Protein AF-A0AAW1HSK3-F1 (afdb_monomer_lite)

Structure (mmCIF, N/CA/C/O backbone):
data_AF-A0AAW1HSK3-F1
#
_entry.id   AF-A0AAW1HSK3-F1
#
loop_
_atom_site.group_PDB
_atom_site.id
_atom_site.type_symbol
_atom_site.label_atom_id
_atom_site.label_alt_id
_atom_site.label_comp_id
_atom_site.label_asym_id
_atom_site.label_entity_id
_atom_site.label_seq_id
_atom_site.pdbx_PDB_ins_code
_atom_site.Cartn_x
_atom_site.Cartn_y
_atom_site.Cartn_z
_atom_site.occupancy
_atom_site.B_iso_or_equiv
_atom_site.auth_seq_id
_atom_site.auth_comp_id
_atom_site.auth_asym_id
_atom_site.auth_atom_id
_atom_site.pdbx_PDB_model_num
ATOM 1 N N . MET A 1 1 ? 40.757 -7.720 -53.511 1.00 40.62 1 MET A N 1
ATOM 2 C CA . MET A 1 1 ? 40.600 -8.473 -52.245 1.00 40.62 1 MET A CA 1
ATOM 3 C C . MET A 1 1 ? 39.379 -7.943 -51.500 1.00 40.62 1 MET A C 1
ATOM 5 O O . MET A 1 1 ? 39.340 -6.757 -51.218 1.00 40.62 1 MET A O 1
ATOM 9 N N . LYS A 1 2 ? 38.355 -8.772 -51.251 1.00 39.72 2 LYS A N 1
ATOM 10 C CA . LYS A 1 2 ? 37.168 -8.410 -50.451 1.00 39.72 2 LYS A CA 1
ATOM 11 C C . LYS A 1 2 ?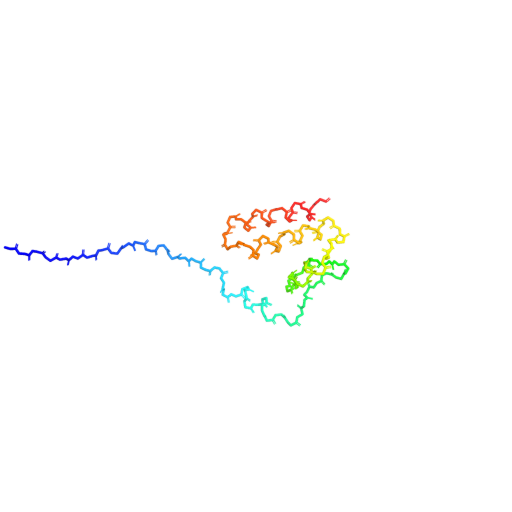 37.188 -9.265 -49.183 1.00 39.72 2 LYS A C 1
ATOM 13 O O . LYS A 1 2 ? 36.952 -10.469 -49.259 1.00 39.72 2 LYS A O 1
ATOM 18 N N . THR A 1 3 ? 37.551 -8.679 -48.047 1.00 41.81 3 THR A N 1
ATOM 19 C CA . THR A 1 3 ? 37.656 -9.381 -46.759 1.00 41.81 3 THR A CA 1
ATOM 20 C C . THR A 1 3 ? 36.347 -9.313 -45.967 1.00 41.81 3 THR A C 1
ATOM 22 O O . THR A 1 3 ? 35.602 -8.338 -45.994 1.00 41.81 3 THR A O 1
ATOM 25 N N . LYS A 1 4 ? 36.048 -10.451 -45.336 1.00 39.91 4 LYS A N 1
ATOM 26 C CA . LYS A 1 4 ? 34.771 -10.904 -44.775 1.00 39.91 4 LYS A CA 1
ATOM 27 C C . LYS A 1 4 ? 34.327 -10.138 -43.520 1.00 39.91 4 LYS A C 1
ATOM 29 O O . LYS A 1 4 ? 35.131 -9.842 -42.644 1.00 39.91 4 LYS A O 1
ATOM 34 N N . ARG A 1 5 ? 33.004 -9.971 -43.387 1.00 45.84 5 ARG A N 1
ATOM 35 C CA . ARG A 1 5 ? 32.290 -9.664 -42.134 1.00 45.84 5 ARG A CA 1
ATOM 36 C C . ARG A 1 5 ? 32.607 -10.708 -41.052 1.00 45.84 5 ARG A C 1
ATOM 38 O O . ARG A 1 5 ? 32.494 -11.901 -41.328 1.00 45.84 5 ARG A O 1
ATOM 45 N N . LYS A 1 6 ? 32.837 -10.266 -39.812 1.00 35.72 6 LYS A N 1
ATOM 46 C CA . LYS A 1 6 ? 32.445 -10.999 -38.595 1.00 35.72 6 LYS A CA 1
ATOM 47 C C . LYS A 1 6 ? 31.953 -10.016 -37.533 1.00 35.72 6 LYS A C 1
ATOM 49 O O . LYS A 1 6 ? 32.711 -9.235 -36.975 1.00 35.72 6 LYS A O 1
ATOM 54 N N . SER A 1 7 ? 30.649 -10.078 -37.297 1.00 44.81 7 SER A N 1
ATOM 55 C CA . SER A 1 7 ? 29.938 -9.522 -36.153 1.00 44.81 7 SER A CA 1
ATOM 56 C C . SER A 1 7 ? 30.423 -10.185 -34.864 1.00 44.81 7 SER A C 1
ATOM 58 O O . SER A 1 7 ? 30.313 -11.406 -34.741 1.00 44.81 7 SER A O 1
ATOM 60 N N . VAL A 1 8 ? 30.897 -9.411 -33.888 1.00 48.22 8 VAL A N 1
ATOM 61 C CA . VAL A 1 8 ? 31.197 -9.928 -32.546 1.00 48.22 8 VAL A CA 1
ATOM 62 C C . VAL A 1 8 ? 30.303 -9.226 -31.529 1.00 48.22 8 VAL A C 1
ATOM 64 O O . VAL A 1 8 ? 30.607 -8.166 -31.000 1.00 48.22 8 VAL A O 1
ATOM 67 N N . SER A 1 9 ? 29.133 -9.846 -31.366 1.00 40.38 9 SER A N 1
ATOM 68 C CA . SER A 1 9 ? 28.380 -10.049 -30.127 1.00 40.38 9 SER A CA 1
ATOM 69 C C . SER A 1 9 ? 28.509 -8.975 -29.039 1.00 40.38 9 SER A C 1
ATOM 71 O O . SER A 1 9 ? 29.344 -9.074 -28.140 1.00 40.38 9 SER A O 1
ATOM 73 N N . SER A 1 10 ? 27.582 -8.009 -29.046 1.00 40.16 10 SER A N 1
ATOM 74 C CA . SER A 1 10 ? 27.277 -7.188 -27.873 1.00 40.16 10 SER A CA 1
ATOM 75 C C . SER A 1 10 ? 27.006 -8.087 -26.667 1.00 40.16 10 SER A C 1
ATOM 77 O O . SER A 1 10 ? 26.116 -8.940 -26.689 1.00 40.16 10 SER A O 1
ATOM 79 N N . ASN A 1 11 ? 27.787 -7.875 -25.616 1.00 44.34 11 ASN A N 1
ATOM 80 C CA . ASN A 1 11 ? 27.719 -8.566 -24.340 1.00 44.34 11 ASN A CA 1
ATOM 81 C C . ASN A 1 11 ? 26.358 -8.273 -23.670 1.00 44.34 11 ASN A C 1
ATOM 83 O O . ASN A 1 11 ? 26.198 -7.298 -22.932 1.00 44.34 11 ASN A O 1
ATOM 87 N N . LYS A 1 12 ? 25.324 -9.064 -23.993 1.00 43.94 12 LYS A N 1
ATOM 88 C CA . LYS A 1 12 ? 24.001 -8.974 -23.363 1.00 43.94 12 LYS A CA 1
ATOM 89 C C . LYS A 1 12 ? 24.137 -9.451 -21.918 1.00 43.94 12 LYS A C 1
ATOM 91 O O . LYS A 1 12 ? 23.992 -10.638 -21.645 1.00 43.94 12 LYS A O 1
ATOM 96 N N . LYS A 1 13 ? 24.384 -8.517 -20.989 1.00 40.78 13 LYS A N 1
ATOM 97 C CA . LYS A 1 13 ? 24.178 -8.732 -19.549 1.00 40.78 13 LYS A CA 1
ATOM 98 C C . LYS A 1 13 ? 22.808 -9.385 -19.360 1.00 40.78 13 LYS A C 1
ATOM 100 O O . LYS A 1 13 ? 21.776 -8.792 -19.677 1.00 40.78 13 LYS A O 1
ATOM 105 N N . LEU A 1 14 ? 22.826 -10.630 -18.895 1.00 53.91 14 LEU A N 1
ATOM 106 C CA . LEU A 1 14 ? 21.654 -11.441 -18.611 1.00 53.91 14 LEU A CA 1
ATOM 107 C C . LEU A 1 14 ? 20.726 -10.649 -17.679 1.00 53.91 14 LEU A C 1
ATOM 109 O O . LEU A 1 14 ? 21.061 -10.411 -16.518 1.00 53.91 14 LEU A O 1
ATOM 113 N N . LYS A 1 15 ? 19.570 -10.204 -18.190 1.00 49.44 15 LYS A N 1
ATOM 114 C CA . LYS A 1 15 ? 18.499 -9.631 -17.365 1.00 49.44 15 LYS A CA 1
ATOM 115 C C . LYS A 1 15 ? 18.053 -10.721 -16.391 1.00 49.44 15 LYS A C 1
ATOM 117 O O . LYS A 1 15 ? 17.251 -11.577 -16.760 1.00 49.44 15 LYS A O 1
ATOM 122 N N . ARG A 1 16 ?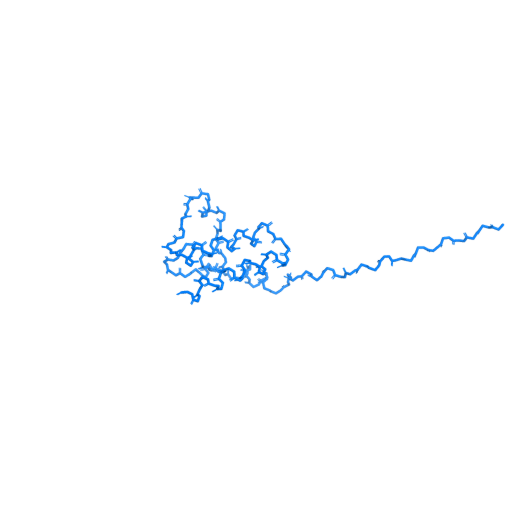 18.579 -10.707 -15.164 1.00 54.84 16 ARG A N 1
ATOM 123 C CA . ARG A 1 16 ? 18.111 -11.566 -14.071 1.00 54.84 16 ARG A CA 1
ATOM 124 C C . ARG A 1 16 ? 16.668 -11.164 -13.763 1.00 54.84 16 ARG A C 1
ATOM 126 O O . ARG A 1 16 ? 16.417 -10.203 -13.047 1.00 54.84 16 ARG A O 1
ATOM 133 N N . ARG A 1 17 ? 15.710 -11.858 -14.379 1.00 59.47 17 ARG A N 1
ATOM 134 C CA . ARG A 1 17 ? 14.290 -11.765 -14.034 1.00 59.47 17 ARG A CA 1
ATOM 135 C C . ARG A 1 17 ? 14.111 -12.468 -12.690 1.00 59.47 17 ARG A C 1
ATOM 137 O O . ARG A 1 17 ? 14.134 -13.692 -12.637 1.00 59.47 17 ARG A O 1
ATOM 144 N N . GLY A 1 18 ? 13.960 -11.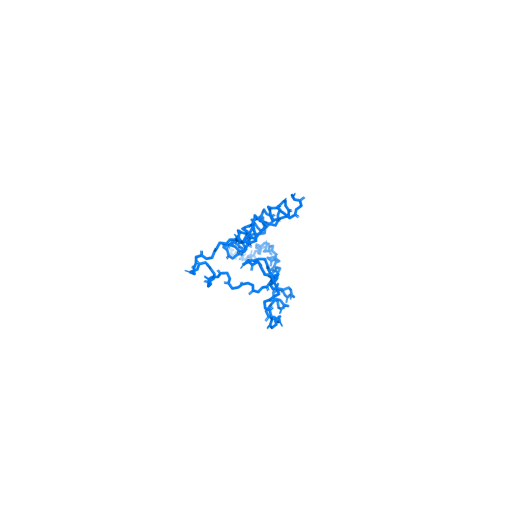708 -11.609 1.00 61.16 18 GLY A N 1
ATOM 145 C CA . GLY A 1 18 ? 13.594 -12.237 -10.291 1.00 61.16 18 GLY A CA 1
ATOM 146 C C . GLY A 1 18 ? 12.135 -12.703 -10.251 1.00 61.16 18 GLY A C 1
ATOM 147 O O . GLY A 1 18 ? 11.323 -12.097 -9.569 1.00 61.16 18 GLY A O 1
ATOM 148 N N . GLY A 1 19 ? 11.768 -13.721 -11.033 1.00 65.56 19 GLY A N 1
ATOM 149 C CA . GLY A 1 19 ? 10.365 -14.095 -11.239 1.00 65.56 19 GLY A CA 1
ATOM 150 C C . GLY A 1 19 ? 10.164 -15.571 -11.549 1.00 65.56 19 GLY A C 1
ATOM 151 O O . GLY A 1 19 ? 9.626 -15.892 -12.601 1.00 65.56 19 GLY A O 1
ATOM 152 N N . GLY A 1 20 ? 10.632 -16.460 -10.669 1.00 65.19 20 GLY A N 1
ATOM 153 C CA . GLY A 1 20 ? 10.504 -17.912 -10.869 1.00 65.19 20 GLY A CA 1
ATOM 154 C C . GLY A 1 20 ? 9.735 -18.640 -9.768 1.00 65.19 20 GLY A C 1
ATOM 155 O O . GLY A 1 20 ? 8.848 -19.433 -10.068 1.00 65.19 20 GLY A O 1
ATOM 156 N N . LEU A 1 21 ? 10.036 -18.355 -8.494 1.00 54.50 21 LEU A N 1
ATOM 157 C CA . LEU A 1 21 ? 9.427 -19.060 -7.356 1.00 54.50 21 LEU A CA 1
ATOM 158 C C . LEU A 1 21 ? 8.470 -18.182 -6.547 1.00 54.50 21 LEU A C 1
ATOM 160 O O . LEU A 1 21 ? 7.334 -18.588 -6.356 1.00 54.50 21 LEU A O 1
ATOM 164 N N . LEU A 1 22 ? 8.865 -16.969 -6.145 1.00 58.41 22 LEU A N 1
ATOM 165 C CA . LEU A 1 22 ? 7.996 -16.079 -5.354 1.00 58.41 22 LEU A CA 1
ATOM 166 C C . LEU A 1 22 ? 6.719 -15.691 -6.109 1.00 58.41 22 LEU A C 1
ATOM 168 O O . LEU A 1 22 ? 5.628 -15.805 -5.572 1.00 58.41 22 LEU A O 1
ATOM 172 N N . ASN A 1 23 ? 6.843 -15.328 -7.389 1.00 59.50 23 ASN A N 1
ATOM 173 C CA . ASN A 1 23 ? 5.694 -15.019 -8.244 1.00 59.50 23 ASN A CA 1
ATOM 174 C C . ASN A 1 23 ? 4.751 -16.227 -8.396 1.00 59.50 23 ASN A C 1
ATOM 176 O O . ASN A 1 23 ? 3.538 -16.075 -8.441 1.00 59.50 23 ASN A O 1
ATOM 180 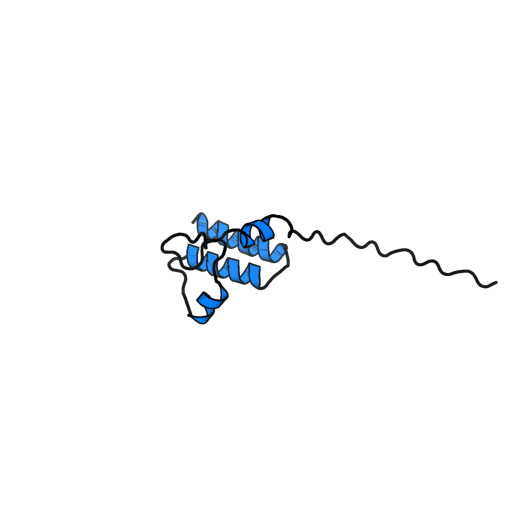N N . THR A 1 24 ? 5.311 -17.436 -8.449 1.00 60.84 24 THR A N 1
ATOM 181 C CA . THR A 1 24 ? 4.548 -18.683 -8.579 1.00 60.84 24 THR A CA 1
ATOM 182 C C . THR A 1 24 ? 3.904 -19.095 -7.254 1.00 60.84 24 THR A C 1
ATOM 184 O O . THR A 1 24 ? 2.798 -19.617 -7.277 1.00 60.84 24 THR A O 1
ATOM 187 N N . LEU A 1 25 ? 4.555 -18.838 -6.112 1.00 59.81 25 LEU A N 1
ATOM 188 C CA . LEU A 1 25 ? 3.995 -19.063 -4.776 1.00 59.81 25 LEU A CA 1
ATOM 189 C C . LEU A 1 25 ? 2.872 -18.070 -4.463 1.00 59.81 25 LEU A C 1
ATOM 191 O O . LEU A 1 25 ? 1.821 -18.500 -4.007 1.00 59.81 25 LEU A O 1
ATOM 195 N N . ILE A 1 26 ? 3.049 -16.781 -4.773 1.00 61.00 26 ILE A N 1
ATOM 196 C CA . ILE A 1 26 ? 1.997 -15.761 -4.620 1.00 61.00 26 ILE A CA 1
ATOM 197 C C . ILE A 1 26 ? 0.775 -16.134 -5.468 1.00 61.00 26 ILE A C 1
ATOM 199 O O . ILE A 1 26 ? -0.339 -16.145 -4.963 1.00 61.00 26 ILE A O 1
ATOM 203 N N . ASN A 1 27 ? 0.983 -16.538 -6.726 1.00 59.62 27 ASN A N 1
ATOM 204 C CA . ASN A 1 27 ? -0.106 -16.981 -7.603 1.00 59.62 27 ASN A CA 1
ATOM 205 C C . ASN A 1 27 ? -0.759 -18.310 -7.173 1.00 59.62 27 ASN A C 1
ATOM 207 O O . ASN A 1 27 ? -1.840 -18.630 -7.661 1.00 59.62 27 ASN A O 1
ATOM 211 N N . LYS A 1 28 ? -0.099 -19.111 -6.324 1.00 61.97 28 LYS A N 1
ATOM 212 C CA . LYS A 1 28 ? -0.601 -20.404 -5.827 1.00 61.97 28 LYS A CA 1
ATOM 213 C C . LYS A 1 28 ? -1.200 -20.333 -4.424 1.00 61.97 28 LYS A C 1
ATOM 215 O O . LYS A 1 28 ? -1.705 -21.356 -3.975 1.00 61.97 28 LYS A O 1
ATOM 220 N N . LEU A 1 29 ? -1.155 -19.190 -3.736 1.00 54.44 29 LEU A N 1
ATOM 221 C CA . LEU A 1 29 ? -1.870 -19.011 -2.473 1.00 54.44 29 LEU A CA 1
ATOM 222 C C . LEU A 1 29 ? -3.362 -18.808 -2.791 1.00 54.44 29 LEU A C 1
ATOM 224 O O . LEU A 1 29 ? -3.716 -17.788 -3.377 1.00 54.44 29 LEU A O 1
ATOM 228 N N . PRO A 1 30 ? -4.254 -19.752 -2.431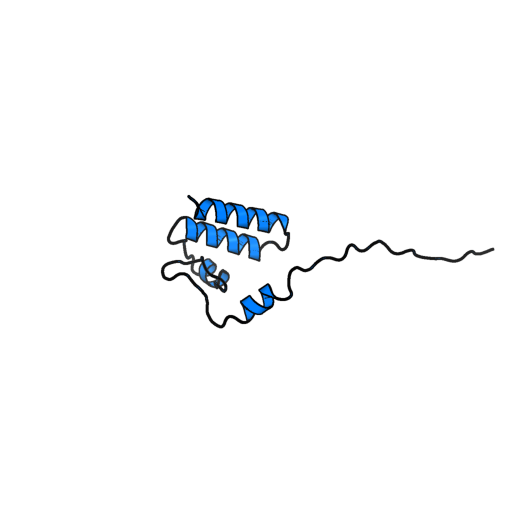 1.00 49.25 30 PRO A N 1
ATOM 229 C CA . PRO A 1 30 ? -5.684 -19.651 -2.731 1.00 49.25 30 PRO A CA 1
ATOM 230 C C . PRO A 1 30 ? -6.425 -18.682 -1.789 1.00 49.25 30 PRO A C 1
ATOM 232 O O . PRO A 1 30 ? -7.651 -18.702 -1.727 1.00 49.25 30 PRO A O 1
ATOM 235 N N . VAL A 1 31 ? -5.694 -17.861 -1.026 1.00 51.53 31 VAL A N 1
ATOM 236 C CA . VAL A 1 31 ? -6.221 -17.002 0.037 1.00 51.53 31 VAL A CA 1
ATOM 237 C C . VAL A 1 31 ? -5.486 -15.664 -0.015 1.00 51.53 31 VAL A C 1
ATOM 239 O O . VAL A 1 31 ? -4.255 -15.650 -0.039 1.00 51.53 31 VAL A O 1
ATOM 242 N N . GLU A 1 32 ? -6.222 -14.547 -0.017 1.00 54.72 32 GLU A N 1
ATOM 243 C CA . GLU A 1 32 ? -5.654 -13.253 0.381 1.00 54.72 32 GLU A CA 1
ATOM 244 C C . GLU A 1 32 ? -5.174 -13.434 1.824 1.00 54.72 32 GLU A C 1
ATOM 246 O O . GLU A 1 32 ? -6.000 -13.566 2.730 1.00 54.72 32 GLU A O 1
ATOM 251 N N . LEU A 1 33 ? -3.858 -13.507 2.056 1.00 62.91 33 LEU A N 1
ATOM 252 C CA . LEU A 1 33 ? -3.320 -13.543 3.420 1.00 62.91 33 LEU A CA 1
ATOM 253 C C . LEU A 1 33 ? -3.339 -12.112 3.949 1.00 62.91 33 LEU A C 1
ATOM 255 O O . LEU A 1 33 ? -2.320 -11.449 4.111 1.00 62.91 33 LEU A O 1
ATOM 259 N N . HIS A 1 34 ? -4.552 -11.615 4.105 1.00 67.50 34 HIS A N 1
ATOM 260 C CA . HIS A 1 34 ? -4.836 -10.269 4.525 1.00 67.50 34 HIS A CA 1
ATOM 261 C C . HIS A 1 34 ? -4.845 -10.224 6.042 1.00 67.50 34 HIS A C 1
ATOM 263 O O . HIS A 1 34 ? -5.471 -11.076 6.678 1.00 67.50 34 HIS A O 1
ATOM 269 N N . ILE A 1 35 ? -4.170 -9.241 6.633 1.00 68.25 35 ILE A N 1
ATOM 270 C CA . ILE A 1 35 ? -4.267 -9.040 8.079 1.00 68.25 35 ILE A CA 1
ATOM 271 C C . ILE A 1 35 ? -5.720 -8.627 8.384 1.00 68.25 35 ILE A C 1
ATOM 273 O O . ILE A 1 35 ? -6.209 -7.653 7.799 1.00 68.25 35 ILE A O 1
ATOM 277 N N . PRO A 1 36 ? -6.452 -9.347 9.256 1.00 72.38 36 PRO A N 1
ATOM 278 C CA . PRO A 1 36 ? -7.834 -9.003 9.562 1.00 72.38 36 PRO A CA 1
ATOM 279 C C . PRO A 1 36 ? -7.909 -7.579 10.129 1.00 72.38 36 PRO A C 1
ATOM 281 O O . PRO A 1 36 ? -7.175 -7.223 11.048 1.00 72.38 36 PRO A O 1
ATOM 284 N N . GLY A 1 37 ? -8.786 -6.757 9.549 1.00 74.75 37 GLY A N 1
ATOM 285 C CA . GLY A 1 37 ? -8.957 -5.348 9.921 1.00 74.75 37 GLY A CA 1
ATOM 286 C C . GLY A 1 37 ? -8.082 -4.350 9.155 1.00 74.75 37 GLY A C 1
ATOM 287 O O . GLY A 1 37 ? -8.257 -3.152 9.344 1.00 74.75 37 GLY A O 1
ATOM 288 N N . TYR A 1 38 ? -7.187 -4.805 8.276 1.00 78.69 38 TYR A N 1
ATOM 289 C CA . TYR A 1 38 ? -6.434 -3.939 7.363 1.00 78.69 38 TYR A CA 1
ATOM 290 C C . TYR A 1 38 ? -7.131 -3.887 6.000 1.00 78.69 38 TYR A C 1
ATOM 292 O O . TYR A 1 38 ? -8.000 -4.711 5.709 1.00 78.69 38 TYR A O 1
ATOM 300 N N . SER A 1 39 ? -6.756 -2.953 5.127 1.00 81.88 39 SER A N 1
ATOM 301 C CA . SER A 1 39 ? -7.292 -2.825 3.764 1.00 81.88 39 SER A CA 1
ATOM 302 C C . SER A 1 39 ? -6.266 -3.145 2.678 1.00 81.88 39 SER A C 1
ATOM 304 O O . SER A 1 39 ? -6.666 -3.517 1.581 1.00 81.88 39 SER A O 1
ATOM 306 N N . PHE A 1 40 ? -4.967 -3.054 2.951 1.00 83.31 40 PHE A N 1
ATOM 307 C CA . PHE A 1 40 ? -3.917 -3.234 1.944 1.00 83.31 40 PHE A CA 1
ATOM 308 C C . PHE A 1 40 ? -2.799 -4.188 2.376 1.00 83.31 40 PHE A C 1
ATOM 310 O O . PHE A 1 40 ? -2.215 -4.845 1.519 1.00 83.31 40 PHE A O 1
ATOM 317 N N . CYS A 1 41 ? -2.524 -4.333 3.675 1.00 83.25 41 CYS A N 1
ATOM 318 C CA . CYS A 1 41 ? -1.451 -5.220 4.132 1.00 83.25 41 CYS A CA 1
ATOM 319 C C . CYS A 1 41 ? -1.794 -6.720 3.989 1.00 83.25 41 CYS A C 1
ATOM 321 O O . CYS A 1 41 ? -2.478 -7.300 4.838 1.00 83.25 41 CYS A O 1
ATOM 323 N N . GLY A 1 42 ? -1.255 -7.356 2.943 1.00 81.81 42 GLY A N 1
ATOM 324 C CA . GLY A 1 42 ? -1.308 -8.806 2.733 1.00 81.81 42 GLY A CA 1
ATOM 325 C C . GLY A 1 42 ? -0.897 -9.233 1.315 1.00 81.81 42 GLY A C 1
ATOM 326 O O . GLY A 1 42 ? -1.146 -8.507 0.353 1.00 81.81 42 GLY A O 1
ATOM 327 N N . PRO A 1 43 ? -0.258 -10.400 1.113 1.00 76.56 43 PRO A N 1
ATOM 328 C CA . PRO A 1 43 ? -0.035 -10.914 -0.232 1.00 76.56 43 PRO A CA 1
ATOM 329 C C . PRO A 1 43 ? -1.360 -11.348 -0.871 1.00 76.56 43 PRO A C 1
ATOM 331 O O . PRO A 1 43 ? -2.208 -11.984 -0.243 1.00 76.56 43 PRO A O 1
ATOM 334 N N . GLY A 1 44 ? -1.512 -11.018 -2.153 1.00 72.38 44 GLY A N 1
ATOM 335 C CA . GLY A 1 44 ? -2.729 -11.297 -2.917 1.00 72.38 44 GLY A CA 1
ATOM 336 C C . GLY A 1 44 ? -3.793 -10.200 -2.838 1.00 72.38 44 GLY A C 1
ATOM 337 O O . GLY A 1 44 ? -4.825 -10.348 -3.487 1.00 72.38 44 GLY A O 1
ATOM 338 N N . THR A 1 45 ? -3.543 -9.094 -2.120 1.00 80.88 45 THR A N 1
ATOM 339 C CA . THR A 1 45 ? -4.444 -7.933 -2.067 1.00 80.88 45 THR A CA 1
ATOM 340 C C . THR A 1 45 ? -4.905 -7.528 -3.467 1.00 80.88 45 THR A C 1
ATOM 342 O O . THR A 1 45 ? -4.102 -7.210 -4.350 1.00 80.88 45 THR A O 1
ATOM 345 N N . LYS A 1 46 ? -6.227 -7.479 -3.672 1.00 83.88 46 LYS A N 1
ATOM 346 C CA . LYS A 1 46 ? -6.849 -6.981 -4.908 1.00 83.88 46 LYS A CA 1
ATOM 347 C C . LYS A 1 46 ? -6.755 -5.459 -5.015 1.00 83.88 46 LYS A C 1
ATOM 349 O O . LYS A 1 46 ? -7.756 -4.748 -4.947 1.00 83.88 46 LYS A O 1
ATOM 354 N N . LEU A 1 47 ? -5.534 -4.956 -5.201 1.00 85.75 47 LEU A N 1
ATOM 355 C CA . LEU A 1 47 ? -5.211 -3.529 -5.194 1.00 85.75 47 LEU A CA 1
ATOM 356 C C . LEU A 1 47 ? -6.138 -2.717 -6.107 1.00 85.75 47 LEU A C 1
ATOM 358 O O . LEU A 1 47 ? -6.691 -1.712 -5.679 1.00 85.75 47 LEU A O 1
ATOM 362 N N . ARG A 1 48 ? -6.344 -3.164 -7.351 1.00 84.25 48 ARG A N 1
ATOM 363 C CA . ARG A 1 48 ? -7.155 -2.433 -8.336 1.00 84.25 48 ARG A CA 1
ATOM 364 C C . ARG A 1 48 ? -8.607 -2.248 -7.888 1.00 84.25 48 ARG A C 1
ATOM 366 O O . ARG A 1 48 ? -9.095 -1.128 -7.916 1.00 84.25 48 ARG A O 1
ATOM 373 N N . GLU A 1 49 ? -9.255 -3.312 -7.418 1.00 87.50 49 GLU A N 1
ATOM 374 C CA . GLU A 1 49 ? -10.649 -3.257 -6.949 1.00 87.50 49 GLU A CA 1
ATOM 375 C C . GLU A 1 49 ? -10.792 -2.325 -5.735 1.00 87.50 49 GLU A C 1
ATOM 377 O O . GLU A 1 49 ? -11.743 -1.552 -5.646 1.00 87.50 49 GLU A O 1
ATOM 382 N N . ARG A 1 50 ? -9.813 -2.347 -4.819 1.00 86.38 50 ARG A N 1
ATOM 383 C CA . ARG A 1 50 ? -9.796 -1.477 -3.630 1.00 86.38 50 ARG A CA 1
ATOM 384 C C . ARG A 1 50 ? -9.537 -0.011 -3.986 1.00 86.38 50 ARG A C 1
ATOM 386 O O . ARG A 1 50 ? -10.122 0.881 -3.377 1.00 86.38 50 ARG A O 1
ATOM 393 N N . LEU A 1 51 ? -8.698 0.250 -4.990 1.00 87.62 51 LEU A N 1
ATOM 394 C CA . LEU A 1 51 ? -8.464 1.600 -5.509 1.00 87.62 51 LEU A CA 1
ATOM 395 C C . LEU A 1 51 ? -9.698 2.165 -6.221 1.00 87.62 51 LEU A C 1
ATOM 397 O O . LEU A 1 51 ? -10.044 3.315 -5.973 1.00 87.62 51 LEU A O 1
ATOM 401 N N . GLU A 1 52 ? -10.375 1.365 -7.048 1.00 88.25 52 GLU A N 1
ATOM 402 C CA . GLU A 1 52 ? -11.609 1.759 -7.747 1.00 88.25 52 GLU A CA 1
ATOM 403 C C . GLU A 1 52 ? -12.766 2.016 -6.772 1.00 88.25 52 GLU A C 1
ATOM 405 O O . GLU A 1 52 ? -13.524 2.966 -6.953 1.00 88.25 52 GLU A O 1
ATOM 410 N N . ARG A 1 53 ? -12.863 1.227 -5.694 1.00 90.12 53 ARG A N 1
ATOM 411 C CA . ARG A 1 53 ? -13.826 1.454 -4.605 1.00 90.12 53 ARG A CA 1
ATOM 412 C C . ARG A 1 53 ? -13.511 2.698 -3.762 1.00 90.12 53 ARG A C 1
ATOM 414 O O . ARG A 1 53 ? -14.401 3.226 -3.101 1.00 90.12 53 ARG A O 1
ATOM 421 N N . GLY A 1 54 ? -12.269 3.185 -3.799 1.00 88.00 54 GLY A N 1
ATOM 422 C CA . GLY A 1 54 ? -11.826 4.348 -3.028 1.00 88.00 54 GLY A CA 1
ATOM 423 C C . GLY A 1 54 ? -11.408 4.028 -1.591 1.00 88.00 54 GLY A C 1
ATOM 424 O O . GLY A 1 54 ? -11.395 4.925 -0.745 1.00 88.00 54 GLY A O 1
ATOM 425 N N . ASP A 1 55 ? -11.040 2.776 -1.304 1.00 86.06 55 ASP A N 1
ATOM 426 C CA . ASP A 1 55 ? -10.640 2.358 0.038 1.00 86.06 55 ASP A CA 1
ATOM 427 C C . ASP A 1 55 ? -9.420 3.151 0.536 1.00 86.06 55 ASP A C 1
ATOM 429 O O . ASP A 1 55 ? -8.428 3.390 -0.178 1.00 86.06 55 ASP A O 1
ATOM 433 N N . LYS A 1 56 ? -9.487 3.540 1.809 1.00 87.38 56 LYS A N 1
ATOM 434 C CA . LYS A 1 56 ? -8.392 4.181 2.540 1.00 87.38 56 LYS A CA 1
ATOM 435 C C . LYS A 1 56 ? -7.715 3.165 3.452 1.00 87.38 56 LYS A C 1
ATOM 437 O O . LYS A 1 56 ? -8.338 2.192 3.875 1.00 87.38 56 LYS A O 1
ATOM 442 N N . GLY A 1 57 ? -6.433 3.399 3.723 1.00 85.19 57 GLY A N 1
ATOM 443 C CA . GLY A 1 57 ? -5.722 2.637 4.741 1.00 85.19 57 GLY A CA 1
ATOM 444 C C . GLY A 1 57 ? -6.380 2.870 6.099 1.00 85.19 57 GLY A C 1
ATOM 445 O O . GLY A 1 57 ? -6.711 4.010 6.426 1.00 85.19 57 GLY A O 1
ATOM 446 N N . VAL A 1 58 ? -6.603 1.801 6.860 1.00 87.81 58 VAL A N 1
ATOM 447 C CA . VAL A 1 58 ? -7.248 1.873 8.184 1.00 87.81 58 VAL A CA 1
ATOM 448 C C . VAL A 1 58 ? -6.338 2.573 9.201 1.00 87.81 58 VAL A C 1
ATOM 450 O O . VAL A 1 58 ? -6.813 3.237 10.118 1.00 87.81 58 VAL A O 1
ATOM 453 N N . ASN A 1 59 ? -5.022 2.478 9.007 1.00 87.62 59 ASN A N 1
ATOM 454 C CA . ASN A 1 59 ? -4.005 3.190 9.774 1.00 87.62 59 ASN A CA 1
ATOM 455 C C . ASN A 1 59 ? -2.820 3.605 8.880 1.00 87.62 59 ASN A C 1
ATOM 457 O O . ASN A 1 59 ? -2.829 3.379 7.667 1.00 87.62 59 ASN A O 1
ATOM 461 N N . LEU A 1 60 ? -1.801 4.231 9.481 1.00 89.56 60 LEU A N 1
ATOM 462 C CA . LEU A 1 60 ? -0.606 4.699 8.768 1.00 89.56 60 LEU A CA 1
ATOM 463 C C . LEU A 1 60 ? 0.173 3.555 8.105 1.00 89.56 60 LEU A C 1
ATOM 465 O O . LEU A 1 60 ? 0.619 3.710 6.969 1.00 89.56 60 LEU A O 1
ATOM 469 N N . LEU A 1 61 ? 0.287 2.404 8.773 1.00 90.25 61 LEU A N 1
ATOM 470 C CA . LEU A 1 61 ? 0.939 1.217 8.218 1.00 90.25 61 LEU A CA 1
ATOM 471 C C . LEU A 1 61 ? 0.176 0.683 6.997 1.00 90.25 61 LEU A C 1
ATOM 473 O O . LEU A 1 61 ? 0.767 0.373 5.969 1.00 90.25 61 LEU A O 1
ATOM 477 N N . ASP A 1 62 ? -1.148 0.643 7.071 1.00 89.19 62 ASP A N 1
ATOM 478 C CA . ASP A 1 62 ? -2.015 0.184 5.992 1.00 89.19 62 ASP A CA 1
ATOM 479 C C . ASP A 1 62 ? -2.005 1.141 4.791 1.00 89.19 62 ASP A C 1
ATOM 481 O O . ASP A 1 62 ? -2.029 0.716 3.635 1.00 89.19 62 ASP A O 1
ATOM 485 N N . ALA A 1 63 ? -1.897 2.446 5.047 1.00 90.56 63 ALA A N 1
ATOM 486 C CA . ALA A 1 63 ? -1.645 3.432 4.003 1.00 90.56 63 ALA A CA 1
ATOM 487 C C . ALA A 1 63 ? -0.265 3.227 3.351 1.00 90.56 63 ALA A C 1
ATOM 489 O O . ALA A 1 63 ? -0.155 3.292 2.127 1.00 90.56 63 ALA A O 1
ATOM 490 N N . ALA A 1 64 ? 0.768 2.896 4.132 1.00 91.31 64 ALA A N 1
ATOM 491 C CA . ALA A 1 64 ? 2.084 2.556 3.594 1.00 91.31 64 ALA A CA 1
ATOM 492 C C . ALA A 1 64 ? 2.050 1.261 2.757 1.00 91.31 64 ALA A C 1
ATOM 494 O O . ALA A 1 64 ? 2.655 1.216 1.686 1.00 91.31 64 ALA A O 1
ATOM 495 N N . CYS A 1 65 ? 1.284 0.244 3.171 1.00 90.75 65 CYS A N 1
ATOM 496 C CA . CYS A 1 65 ? 1.047 -0.970 2.378 1.00 90.75 65 CYS A CA 1
ATOM 497 C C . CYS A 1 65 ? 0.384 -0.646 1.027 1.00 90.75 65 CYS A C 1
ATOM 499 O O . CYS A 1 65 ? 0.803 -1.157 -0.012 1.00 90.75 65 CYS A O 1
ATOM 501 N N . LYS A 1 66 ? -0.599 0.266 1.009 1.00 91.19 66 LYS A N 1
ATOM 502 C CA . LYS A 1 66 ? -1.223 0.750 -0.232 1.00 91.19 66 LYS A CA 1
ATOM 503 C C . LYS A 1 66 ? -0.196 1.375 -1.178 1.00 91.19 66 LYS A C 1
ATOM 505 O O . LYS A 1 66 ? -0.179 1.060 -2.367 1.00 91.19 66 LYS A O 1
ATOM 510 N N . GLU A 1 67 ? 0.646 2.272 -0.669 1.00 91.00 67 GLU A N 1
ATOM 511 C CA . GLU A 1 67 ? 1.688 2.933 -1.465 1.00 91.00 67 GLU A CA 1
ATOM 512 C C . GLU A 1 67 ? 2.726 1.941 -1.997 1.00 91.00 67 GLU A C 1
ATOM 514 O O . GLU A 1 67 ? 3.106 2.010 -3.170 1.00 91.00 67 GLU A O 1
ATOM 519 N N . HIS A 1 68 ? 3.141 0.991 -1.157 1.00 91.88 68 HIS A N 1
ATOM 520 C CA . HIS A 1 68 ? 4.043 -0.093 -1.523 1.00 91.88 68 HIS A CA 1
ATOM 521 C C . HIS A 1 68 ? 3.497 -0.904 -2.708 1.00 91.88 68 HIS A C 1
ATOM 523 O O . HIS A 1 68 ? 4.179 -1.062 -3.725 1.00 91.88 68 HIS A O 1
ATOM 529 N N . ASP A 1 69 ? 2.240 -1.344 -2.635 1.00 89.06 69 ASP A N 1
ATOM 530 C CA . ASP A 1 69 ? 1.619 -2.158 -3.682 1.00 89.06 69 ASP A CA 1
ATOM 531 C C . ASP A 1 69 ? 1.425 -1.374 -4.995 1.00 89.06 69 ASP A C 1
ATOM 533 O O . ASP A 1 69 ? 1.605 -1.911 -6.099 1.00 89.06 69 ASP A O 1
ATOM 537 N N . ILE A 1 70 ? 1.139 -0.069 -4.914 1.00 89.81 70 ILE A N 1
ATOM 538 C CA . ILE A 1 70 ? 1.118 0.830 -6.082 1.00 89.81 70 ILE A CA 1
ATOM 539 C C . ILE A 1 70 ? 2.517 0.943 -6.707 1.00 89.81 70 ILE A C 1
ATOM 541 O O . ILE A 1 70 ? 2.666 0.872 -7.931 1.00 89.81 70 ILE A O 1
ATOM 545 N N . ALA A 1 71 ? 3.572 1.081 -5.904 1.00 89.38 71 ALA A N 1
ATOM 546 C CA . ALA A 1 71 ? 4.945 1.167 -6.405 1.00 89.38 71 ALA A CA 1
ATOM 547 C C . ALA A 1 71 ? 5.410 -0.150 -7.059 1.00 89.38 71 ALA A C 1
ATOM 549 O O . ALA A 1 71 ? 6.068 -0.137 -8.110 1.00 89.38 71 ALA A O 1
ATOM 550 N N . TYR A 1 72 ? 5.017 -1.290 -6.487 1.00 86.50 72 TYR A N 1
ATOM 551 C CA . TYR A 1 72 ? 5.289 -2.619 -7.036 1.00 86.50 72 TYR A CA 1
ATOM 552 C C . TYR A 1 72 ? 4.543 -2.896 -8.344 1.00 86.50 72 TYR A C 1
ATOM 554 O O . TYR A 1 72 ? 5.115 -3.516 -9.251 1.00 86.50 72 TYR A O 1
ATOM 562 N N . SER A 1 73 ? 3.293 -2.434 -8.458 1.00 85.88 73 SER A N 1
ATOM 563 C CA . SER A 1 73 ? 2.474 -2.595 -9.666 1.00 85.88 73 SER A CA 1
ATOM 564 C C . SER A 1 73 ? 2.889 -1.648 -10.798 1.00 85.88 73 SER A C 1
ATOM 566 O O . SER A 1 73 ? 2.930 -2.064 -11.957 1.00 85.88 73 SER A O 1
ATOM 568 N N . SER A 1 74 ? 3.268 -0.408 -10.476 1.00 85.25 74 SER A N 1
ATOM 569 C CA . SER A 1 74 ? 3.674 0.613 -11.454 1.00 85.25 74 SER A CA 1
ATOM 570 C C . SER A 1 74 ? 5.103 0.440 -11.977 1.00 85.25 74 SER A C 1
ATOM 572 O O . SER A 1 74 ? 5.398 0.835 -13.107 1.00 85.25 74 SER A O 1
ATOM 574 N N . SER A 1 75 ? 6.007 -0.169 -11.197 1.00 80.44 75 SER A N 1
ATOM 575 C CA . SER A 1 75 ? 7.423 -0.261 -11.553 1.00 80.44 75 SER A CA 1
ATOM 576 C C . SER A 1 75 ? 7.976 -1.691 -11.519 1.00 80.44 75 SER A C 1
ATOM 578 O O . SER A 1 75 ? 7.806 -2.468 -10.578 1.00 80.44 75 SER A O 1
ATOM 580 N N . ARG A 1 76 ? 8.712 -2.047 -12.580 1.00 81.25 76 ARG A N 1
ATOM 581 C CA . ARG A 1 76 ? 9.543 -3.266 -12.642 1.00 81.25 76 ARG A CA 1
ATOM 582 C C . ARG A 1 76 ? 11.009 -2.997 -12.281 1.00 81.25 76 ARG A C 1
ATOM 584 O O . ARG A 1 76 ? 11.822 -3.915 -12.342 1.00 81.25 76 ARG A O 1
ATOM 591 N N . ASN A 1 77 ? 11.358 -1.743 -11.982 1.00 88.12 77 ASN A N 1
ATOM 592 C CA . ASN A 1 77 ? 12.717 -1.356 -11.620 1.00 88.12 77 ASN A CA 1
ATOM 593 C C . ASN A 1 77 ? 12.989 -1.734 -10.160 1.00 88.12 77 ASN A C 1
ATOM 595 O O . ASN A 1 77 ? 12.235 -1.345 -9.272 1.00 88.12 77 ASN A O 1
ATOM 599 N N . LEU A 1 78 ? 14.081 -2.460 -9.927 1.00 85.25 78 LEU A N 1
ATOM 600 C CA . LEU A 1 78 ? 14.478 -2.920 -8.602 1.00 85.25 78 LEU A CA 1
ATOM 601 C C . LEU A 1 78 ? 14.748 -1.754 -7.643 1.00 85.25 78 LEU A C 1
ATOM 603 O O . LEU A 1 78 ? 14.311 -1.802 -6.502 1.00 85.25 78 LEU A O 1
ATOM 607 N N . SER A 1 79 ? 15.391 -0.681 -8.116 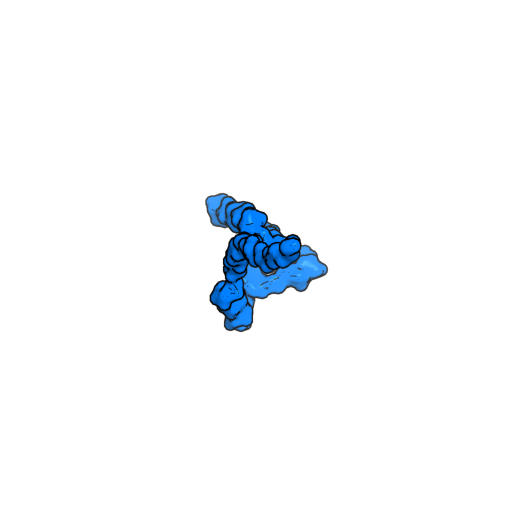1.00 87.75 79 SER A N 1
ATOM 608 C CA . SER A 1 79 ? 15.703 0.480 -7.273 1.00 87.75 79 SER A CA 1
ATOM 609 C C . SER A 1 79 ? 14.443 1.154 -6.727 1.00 87.75 79 SER A C 1
ATOM 611 O O . SER A 1 79 ? 14.404 1.522 -5.561 1.00 87.75 79 SER A O 1
ATOM 613 N N . ASN A 1 80 ? 13.389 1.259 -7.540 1.00 85.56 80 ASN A N 1
ATOM 614 C CA . ASN A 1 80 ? 12.124 1.859 -7.109 1.00 85.56 80 ASN A CA 1
ATOM 615 C C . ASN A 1 80 ? 11.393 0.969 -6.098 1.00 85.56 80 ASN A C 1
ATOM 617 O O . ASN A 1 80 ? 10.768 1.482 -5.176 1.00 85.56 80 ASN A O 1
ATOM 621 N N . ARG A 1 81 ? 11.494 -0.355 -6.261 1.00 89.00 81 ARG A N 1
ATOM 622 C CA . ARG A 1 81 ? 10.926 -1.317 -5.312 1.00 89.00 81 ARG A CA 1
ATOM 623 C C . ARG A 1 81 ? 11.640 -1.270 -3.971 1.00 89.00 81 ARG A C 1
ATOM 625 O O . ARG A 1 81 ? 10.963 -1.156 -2.968 1.00 89.00 81 ARG A O 1
ATOM 632 N N . HIS A 1 82 ? 12.971 -1.196 -3.957 1.00 91.81 82 HIS A N 1
ATOM 633 C CA . HIS A 1 82 ? 13.724 -1.032 -2.709 1.00 91.81 82 HIS A CA 1
ATOM 634 C C . HIS A 1 82 ? 13.344 0.250 -1.958 1.00 91.81 82 HIS A C 1
ATOM 636 O O . HIS A 1 82 ? 13.238 0.239 -0.741 1.00 91.81 82 HIS A O 1
ATOM 642 N N . VAL A 1 83 ? 13.108 1.357 -2.673 1.00 91.94 83 VAL A N 1
ATOM 643 C CA . VAL A 1 83 ? 12.628 2.603 -2.049 1.00 91.94 83 VAL A CA 1
ATOM 644 C C . VAL A 1 83 ? 11.237 2.413 -1.433 1.00 91.94 83 VAL A C 1
ATOM 646 O O . VAL A 1 83 ? 10.952 2.979 -0.382 1.00 91.94 83 VAL A O 1
ATOM 649 N N . ALA A 1 84 ? 10.365 1.636 -2.078 1.00 90.50 84 ALA A N 1
ATOM 650 C CA . ALA A 1 84 ? 9.049 1.306 -1.539 1.00 90.50 84 ALA A CA 1
ATOM 651 C C . ALA A 1 84 ? 9.141 0.370 -0.321 1.00 90.50 84 ALA A C 1
ATOM 653 O O . ALA A 1 84 ? 8.462 0.617 0.672 1.00 90.50 84 ALA A O 1
ATOM 654 N N . ASP A 1 85 ? 10.010 -0.643 -0.379 1.00 91.19 85 ASP A N 1
ATOM 655 C CA . ASP A 1 85 ? 10.284 -1.571 0.723 1.00 91.19 85 ASP A CA 1
ATOM 656 C C . ASP A 1 85 ? 10.808 -0.811 1.954 1.00 91.19 85 ASP A C 1
ATOM 658 O O . ASP A 1 85 ? 10.299 -0.993 3.056 1.00 91.19 85 ASP A O 1
ATOM 662 N N . GLU A 1 86 ? 11.773 0.096 1.762 1.00 93.56 86 GLU A N 1
ATOM 663 C CA . GLU A 1 86 ? 12.352 0.921 2.830 1.00 93.56 86 GLU A CA 1
ATOM 664 C C . GLU A 1 86 ? 11.289 1.802 3.494 1.00 93.56 86 GLU A C 1
ATOM 666 O O . GLU A 1 86 ? 11.177 1.838 4.715 1.00 93.56 86 GLU A O 1
ATOM 671 N N . LYS A 1 87 ? 10.454 2.483 2.701 1.00 92.12 87 LYS A N 1
ATOM 672 C CA . LYS A 1 87 ? 9.367 3.314 3.240 1.00 92.12 87 LYS A CA 1
ATOM 673 C C . LYS A 1 87 ? 8.380 2.501 4.070 1.00 92.12 87 LYS A C 1
ATOM 675 O O . LYS A 1 87 ? 7.957 2.966 5.127 1.00 92.12 87 LYS A O 1
ATOM 680 N N . LEU A 1 88 ? 8.013 1.312 3.592 1.00 92.19 88 LEU A N 1
ATOM 681 C CA . LEU A 1 88 ? 7.124 0.422 4.327 1.00 92.19 88 LEU A CA 1
ATOM 682 C C . LEU A 1 88 ? 7.779 -0.053 5.628 1.00 92.19 88 LEU A C 1
ATOM 684 O O . LEU A 1 88 ? 7.134 -0.018 6.671 1.00 92.19 88 LEU A O 1
ATOM 688 N N . TYR A 1 89 ? 9.060 -0.428 5.584 1.00 91.94 89 TYR A N 1
ATOM 689 C CA . TYR A 1 89 ? 9.818 -0.825 6.767 1.00 91.94 89 TYR A CA 1
ATOM 690 C C . TYR A 1 89 ? 9.843 0.282 7.823 1.00 91.94 89 TYR A C 1
ATOM 692 O O . TYR A 1 89 ? 9.460 0.033 8.961 1.00 91.94 89 TYR A O 1
ATOM 700 N N . GLN A 1 90 ? 10.195 1.513 7.439 1.00 92.88 90 GLN A N 1
ATOM 701 C CA . GLN A 1 90 ? 10.223 2.659 8.356 1.00 92.88 90 GLN A CA 1
ATOM 702 C C . GLN A 1 90 ? 8.866 2.895 9.033 1.00 92.88 90 GLN A C 1
ATOM 704 O O . GLN A 1 90 ? 8.819 3.224 10.210 1.00 92.88 90 GLN A O 1
ATOM 709 N N . LYS A 1 91 ? 7.758 2.675 8.316 1.00 90.31 91 LYS A N 1
ATOM 710 C CA . LYS A 1 91 ? 6.400 2.799 8.870 1.00 90.31 91 LYS A CA 1
ATOM 711 C C . LYS A 1 91 ? 5.939 1.611 9.704 1.00 90.31 91 LYS A C 1
ATOM 713 O O . LYS A 1 91 ? 4.975 1.749 10.446 1.00 90.31 91 LYS A O 1
ATOM 718 N N . ALA A 1 92 ? 6.590 0.462 9.577 1.00 87.94 92 ALA A N 1
ATOM 719 C CA . ALA A 1 92 ? 6.297 -0.715 10.383 1.00 87.94 92 ALA A CA 1
ATOM 720 C C . ALA A 1 92 ? 7.046 -0.720 11.724 1.00 87.94 92 ALA A C 1
ATOM 722 O O . ALA A 1 92 ? 6.629 -1.427 12.637 1.00 87.94 92 ALA A O 1
ATOM 723 N N . VAL A 1 93 ? 8.152 0.024 11.823 1.00 89.94 93 VAL A N 1
ATOM 724 C CA . VAL A 1 93 ? 8.990 0.107 13.034 1.00 89.94 93 VAL A CA 1
ATOM 725 C C . VAL A 1 93 ? 8.757 1.370 13.871 1.00 89.94 93 VAL A C 1
ATOM 727 O O . VAL A 1 93 ? 9.336 1.477 14.950 1.00 89.94 93 VAL A O 1
ATOM 730 N N . GLU A 1 94 ? 7.953 2.310 13.368 1.00 73.00 94 GLU A N 1
ATOM 731 C CA . GLU A 1 94 ? 7.485 3.522 14.066 1.00 73.00 94 GLU A CA 1
ATOM 732 C C . GLU A 1 94 ? 6.341 3.197 15.039 1.00 73.00 94 GLU A C 1
ATOM 734 O O . GLU A 1 94 ? 6.400 3.693 16.187 1.00 73.00 94 GLU A O 1
#

Foldseek 3Di:
DDDDDDDDDDPPPPPPPPPDPPVVVLVPPPDFQADPPFQQPTRPRPLVVCVVVVHDTPDPLSNLSNVLVVQVVVDPDPVSNVVSVVSSVVSVVD

Organism: Popillia japonica (NCBI:txid7064)

Radius of gyration: 20.38 Å; chains: 1; bounding box: 54×25×66 Å

Secondary structure (DSSP, 8-state):
--PPP--------------SSHHHHHHH-SS--PPTT-SS-STT--HHHHHHHTPPPSSHHHHHHHHHHHHHHH---HHHHHHHHHHHHHHHH-

InterPro domains:
  IPR013607 Phospholipase A2-like domain [PF08398] (32-91)
  IPR036444 Phospholipase A2 domain superfamily [G3DSA:1.20.90.10] (5-94)

pLDDT: mean 73.94, std 17.89, range [35.72, 93.56]

Sequence (94 aa):
MKTKRKSVSSNKKLKRRGGGLLNTLINKLPVELHIPGYSFCGPGTKLRERLERGDKGVNLLDAACKEHDIAYSSSRNLSNRHVADEKLYQKAVE